Protein AF-A0A935H210-F1 (afdb_monomer_lite)

Structure (mmCIF, N/CA/C/O backbone):
data_AF-A0A935H210-F1
#
_entry.id   AF-A0A935H210-F1
#
loop_
_atom_site.group_PDB
_atom_site.id
_atom_site.type_symbol
_atom_site.label_atom_id
_atom_site.label_alt_id
_atom_site.label_comp_id
_atom_site.label_asym_id
_atom_site.label_entity_id
_atom_site.label_seq_id
_atom_site.pdbx_PDB_ins_code
_atom_site.Cartn_x
_atom_site.Cartn_y
_atom_site.Cartn_z
_atom_site.occupancy
_atom_site.B_iso_or_equiv
_atom_site.auth_seq_id
_atom_site.auth_comp_id
_atom_site.auth_asym_id
_atom_site.auth_atom_id
_atom_site.pdbx_PDB_model_num
ATOM 1 N N . MET A 1 1 ? 8.108 -4.748 5.385 1.00 76.81 1 MET A N 1
ATOM 2 C CA . MET A 1 1 ? 8.713 -5.081 4.071 1.00 76.81 1 MET A CA 1
ATOM 3 C C . MET A 1 1 ? 9.513 -3.895 3.564 1.00 76.81 1 MET A C 1
ATOM 5 O O . MET A 1 1 ? 9.082 -2.763 3.762 1.00 76.81 1 MET A O 1
ATOM 9 N N . SER A 1 2 ? 10.672 -4.141 2.945 1.00 83.69 2 SER A N 1
ATOM 10 C CA . SER A 1 2 ? 11.495 -3.061 2.384 1.00 83.69 2 SER A CA 1
ATOM 11 C C . SER A 1 2 ? 10.770 -2.386 1.219 1.00 83.69 2 SER A C 1
ATOM 13 O O . SER A 1 2 ? 10.184 -3.071 0.381 1.00 83.69 2 SER A O 1
ATOM 15 N N . TRP A 1 3 ? 10.781 -1.054 1.181 1.00 86.44 3 TRP A N 1
ATOM 16 C CA . TRP A 1 3 ? 10.140 -0.295 0.110 1.00 86.44 3 TRP A CA 1
ATOM 17 C C . TRP A 1 3 ? 10.971 -0.356 -1.184 1.00 86.44 3 TRP A C 1
ATOM 19 O O . TRP A 1 3 ? 12.141 0.038 -1.159 1.00 86.44 3 TRP A O 1
ATOM 29 N N . PRO A 1 4 ? 10.409 -0.823 -2.313 1.00 88.69 4 PRO A N 1
ATOM 30 C CA . PRO A 1 4 ? 11.151 -0.915 -3.567 1.00 88.69 4 PRO A CA 1
ATOM 31 C C . PRO A 1 4 ? 11.391 0.470 -4.191 1.00 88.69 4 PRO A C 1
ATOM 33 O O . PRO A 1 4 ? 10.578 1.383 -4.059 1.00 88.69 4 PRO A O 1
ATOM 36 N N . ALA A 1 5 ? 12.507 0.637 -4.905 1.00 86.75 5 ALA A N 1
ATOM 37 C CA . ALA A 1 5 ? 12.861 1.912 -5.541 1.00 86.75 5 ALA A CA 1
ATOM 38 C C . ALA A 1 5 ? 12.063 2.189 -6.830 1.00 86.75 5 ALA A C 1
ATOM 40 O O . ALA A 1 5 ? 11.734 3.337 -7.118 1.00 86.75 5 ALA A O 1
ATOM 41 N N . ALA A 1 6 ? 11.736 1.144 -7.595 1.00 89.38 6 ALA A N 1
ATOM 42 C CA . ALA A 1 6 ? 11.032 1.268 -8.867 1.00 89.38 6 ALA A CA 1
ATOM 43 C C . ALA A 1 6 ? 9.516 1.402 -8.663 1.00 89.38 6 ALA A C 1
ATOM 45 O O . ALA A 1 6 ? 8.908 0.579 -7.978 1.00 89.38 6 ALA A O 1
ATOM 46 N N . LEU A 1 7 ? 8.893 2.392 -9.310 1.00 88.62 7 LEU A N 1
ATOM 47 C CA . LEU A 1 7 ? 7.453 2.656 -9.194 1.00 88.62 7 LEU A CA 1
ATOM 48 C C . LEU A 1 7 ? 6.567 1.434 -9.519 1.00 88.62 7 LEU A C 1
ATOM 50 O O . LEU A 1 7 ? 5.671 1.152 -8.725 1.00 88.62 7 LEU A O 1
ATOM 54 N N . PRO A 1 8 ? 6.802 0.655 -10.597 1.00 91.25 8 PRO A N 1
ATOM 55 C CA . PRO A 1 8 ? 5.975 -0.523 -10.874 1.00 91.25 8 PRO A CA 1
ATOM 56 C C . PRO A 1 8 ? 6.006 -1.551 -9.739 1.00 91.25 8 PRO A C 1
ATOM 58 O O . PRO A 1 8 ? 4.983 -2.144 -9.406 1.00 91.25 8 PRO A O 1
ATOM 61 N N . GLU A 1 9 ? 7.163 -1.727 -9.101 1.00 91.81 9 GLU A N 1
ATOM 62 C CA . GLU A 1 9 ? 7.306 -2.618 -7.950 1.00 91.81 9 GLU A CA 1
ATOM 63 C C . GLU A 1 9 ? 6.619 -2.046 -6.705 1.00 91.81 9 GLU A C 1
ATOM 65 O O . GLU A 1 9 ? 5.992 -2.802 -5.969 1.00 91.81 9 GLU A O 1
ATOM 70 N N . GLN A 1 10 ? 6.648 -0.722 -6.499 1.00 91.69 10 GLN A N 1
ATOM 71 C CA . GLN A 1 10 ? 5.893 -0.058 -5.425 1.00 91.69 10 GLN A CA 1
ATOM 72 C C . GLN A 1 10 ? 4.385 -0.296 -5.567 1.00 91.69 10 GLN A C 1
ATOM 74 O O . GLN A 1 10 ? 3.713 -0.639 -4.596 1.00 91.69 10 GLN A O 1
ATOM 79 N N . VAL A 1 11 ? 3.852 -0.182 -6.786 1.00 92.44 11 VAL A N 1
ATOM 80 C CA . VAL A 1 11 ? 2.438 -0.466 -7.063 1.00 92.44 11 VAL A CA 1
ATOM 81 C C . VAL A 1 11 ? 2.111 -1.930 -6.766 1.00 92.44 11 VAL A C 1
ATOM 83 O O . VAL A 1 11 ? 1.1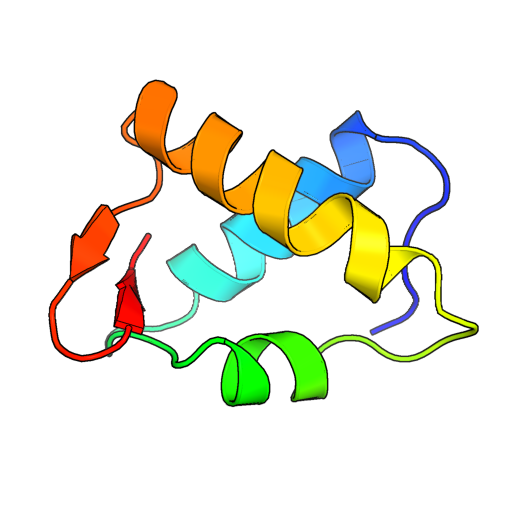30 -2.203 -6.079 1.00 92.44 11 VAL A O 1
ATOM 86 N N . LYS A 1 12 ? 2.949 -2.874 -7.221 1.00 92.31 12 LYS A N 1
ATOM 87 C CA . LYS A 1 12 ? 2.748 -4.312 -6.973 1.00 92.31 12 LYS A CA 1
ATOM 88 C C . LYS A 1 12 ? 2.716 -4.647 -5.485 1.00 92.31 12 LYS A C 1
ATOM 90 O O . LYS A 1 12 ? 1.859 -5.416 -5.060 1.00 92.31 12 LYS A O 1
ATOM 95 N N . VAL A 1 13 ? 3.628 -4.091 -4.685 1.00 92.75 13 VAL A N 1
ATOM 96 C CA . VAL A 1 13 ? 3.661 -4.391 -3.245 1.00 92.75 13 VAL A CA 1
ATOM 97 C C . VAL A 1 13 ? 2.468 -3.791 -2.500 1.00 92.75 13 VAL A C 1
ATOM 99 O O . VAL A 1 13 ? 1.947 -4.450 -1.605 1.00 92.75 13 VAL A O 1
ATOM 102 N N . VAL A 1 14 ? 1.984 -2.601 -2.880 1.00 92.94 14 VAL A N 1
ATOM 103 C CA . VAL A 1 14 ? 0.768 -2.008 -2.291 1.00 92.94 14 VAL A CA 1
ATOM 104 C C . VAL A 1 14 ? -0.477 -2.799 -2.692 1.00 92.94 14 VAL A C 1
ATOM 106 O O . VAL A 1 14 ? -1.255 -3.167 -1.816 1.00 92.94 14 VAL A O 1
ATOM 109 N N . ALA A 1 15 ? -0.631 -3.134 -3.977 1.00 93.12 15 ALA A N 1
ATOM 110 C CA . ALA A 1 15 ? -1.734 -3.970 -4.456 1.00 93.12 15 ALA A CA 1
ATOM 111 C C . ALA A 1 15 ? -1.770 -5.310 -3.712 1.00 93.12 15 ALA A C 1
ATOM 113 O O . ALA A 1 15 ? -2.798 -5.687 -3.161 1.00 93.12 15 ALA A O 1
ATOM 114 N N . ARG A 1 16 ? -0.612 -5.962 -3.558 1.00 92.38 16 ARG A N 1
ATOM 115 C CA . ARG A 1 16 ? -0.499 -7.212 -2.805 1.00 92.38 16 ARG A CA 1
ATOM 116 C C . ARG A 1 16 ? -0.917 -7.063 -1.340 1.00 92.38 16 ARG A C 1
ATOM 118 O O . ARG A 1 16 ? -1.520 -7.984 -0.798 1.00 92.38 16 ARG A O 1
ATOM 125 N N . VAL A 1 17 ? -0.612 -5.948 -0.672 1.00 92.50 17 VAL A N 1
ATOM 126 C CA . VAL A 1 17 ? -1.068 -5.709 0.714 1.00 92.50 17 VAL A CA 1
ATOM 127 C C . VAL A 1 17 ? -2.596 -5.640 0.787 1.00 92.50 17 VAL A C 1
ATOM 129 O O . VAL A 1 17 ? -3.185 -6.237 1.691 1.00 92.50 17 VAL A O 1
ATOM 132 N N . LEU A 1 18 ? -3.225 -4.954 -0.168 1.00 92.44 18 LEU A N 1
ATOM 133 C CA . LEU A 1 18 ? -4.679 -4.820 -0.239 1.00 92.44 18 LEU A CA 1
ATOM 134 C C . LEU A 1 18 ? -5.359 -6.155 -0.584 1.00 92.44 18 LEU A C 1
ATOM 136 O O . LEU A 1 18 ? -6.292 -6.551 0.104 1.00 92.44 18 LEU A O 1
ATOM 140 N N . GLU A 1 19 ? -4.841 -6.892 -1.568 1.00 91.12 19 GLU A N 1
ATOM 141 C CA . GLU A 1 19 ? -5.358 -8.202 -1.999 1.00 91.12 19 GLU A CA 1
ATOM 142 C C . GLU A 1 19 ? -5.264 -9.279 -0.908 1.00 91.12 19 GLU A C 1
ATOM 144 O O . GLU A 1 19 ? -6.123 -10.151 -0.813 1.00 91.12 19 GLU A O 1
ATOM 149 N N . ASN A 1 20 ? -4.227 -9.234 -0.062 1.00 89.75 20 ASN A N 1
ATOM 150 C CA . ASN A 1 20 ? -4.056 -10.198 1.032 1.00 89.75 20 ASN A CA 1
ATOM 151 C C . ASN A 1 20 ? -4.917 -9.881 2.265 1.00 89.75 20 ASN A C 1
ATOM 153 O O . ASN A 1 20 ? -4.812 -10.582 3.273 1.00 89.75 20 ASN A O 1
ATOM 157 N N . THR A 1 21 ? -5.750 -8.836 2.219 1.00 85.88 21 THR A N 1
ATOM 158 C CA . THR A 1 21 ? -6.571 -8.431 3.359 1.00 85.88 21 THR A CA 1
ATOM 159 C C . THR A 1 21 ? -8.057 -8.488 3.021 1.00 85.88 21 THR A C 1
ATOM 161 O O . THR A 1 21 ? -8.530 -7.868 2.077 1.00 85.88 21 THR A O 1
ATOM 164 N N . VAL A 1 22 ? -8.812 -9.225 3.839 1.00 83.25 22 VAL A N 1
ATOM 165 C CA . VAL A 1 22 ? -10.269 -9.382 3.680 1.00 83.25 22 VAL A CA 1
ATOM 166 C C . VAL A 1 22 ? -11.035 -8.155 4.193 1.00 83.25 22 VAL A C 1
ATOM 168 O O . VAL A 1 22 ? -12.119 -7.846 3.701 1.00 83.25 22 VAL A O 1
ATOM 171 N N . VAL A 1 23 ? -10.468 -7.448 5.173 1.00 88.75 23 VAL A N 1
ATOM 172 C CA . VAL A 1 23 ? -11.036 -6.233 5.773 1.00 88.75 23 VAL A CA 1
ATOM 173 C C . VAL A 1 23 ? -10.384 -4.969 5.201 1.00 88.75 23 VAL A C 1
ATOM 175 O O . VAL A 1 23 ? -9.189 -4.998 4.898 1.00 88.75 23 VAL A O 1
ATOM 178 N N . PRO A 1 24 ? -11.119 -3.847 5.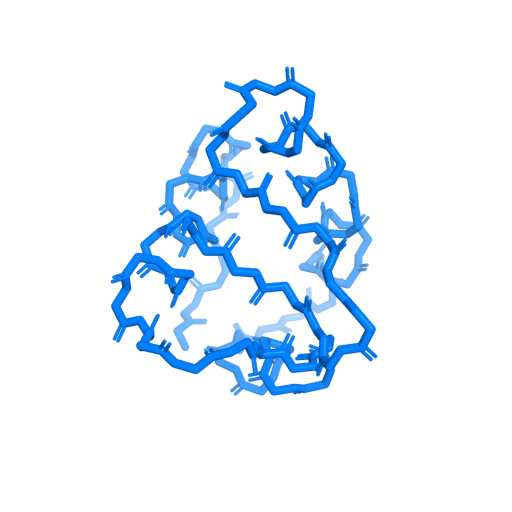084 1.00 90.81 24 PRO A N 1
ATOM 179 C CA . PRO A 1 24 ? -10.525 -2.568 4.707 1.00 90.81 24 PRO A CA 1
ATOM 180 C C . PRO A 1 24 ? -9.406 -2.168 5.675 1.00 90.81 24 PRO A C 1
ATOM 182 O O . PRO A 1 24 ? -9.574 -2.234 6.894 1.00 90.81 24 PRO A O 1
ATOM 185 N N . LEU A 1 25 ? 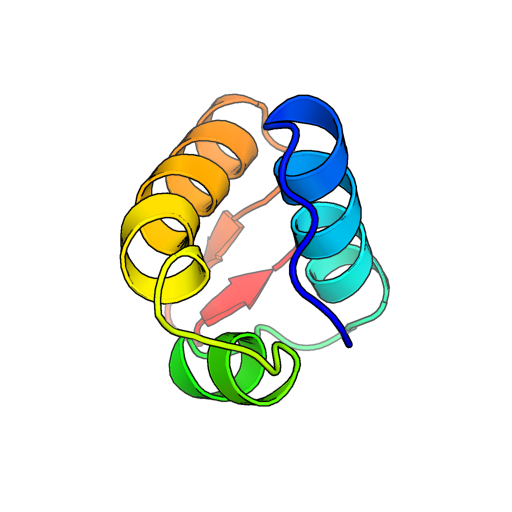-8.264 -1.747 5.135 1.00 93.31 25 LEU A N 1
ATOM 186 C CA . LEU A 1 25 ? -7.108 -1.303 5.910 1.00 93.31 25 LEU A CA 1
ATOM 187 C C . LEU A 1 25 ? -7.091 0.215 6.032 1.00 93.31 25 LEU A C 1
ATOM 189 O O . LEU A 1 25 ? -7.162 0.929 5.028 1.00 93.31 25 LEU A O 1
ATOM 193 N N . ARG A 1 26 ? -6.910 0.743 7.244 1.00 92.50 26 ARG A N 1
ATOM 194 C CA . ARG A 1 26 ? -6.646 2.178 7.389 1.00 92.50 26 ARG A CA 1
ATOM 195 C C . ARG A 1 26 ? -5.278 2.503 6.811 1.00 92.50 26 ARG A C 1
ATOM 197 O O . ARG A 1 26 ? -4.398 1.647 6.756 1.00 92.50 26 ARG A O 1
ATOM 204 N N . ILE A 1 27 ? -5.076 3.770 6.451 1.00 88.69 27 ILE A N 1
ATOM 205 C CA . ILE A 1 27 ? -3.778 4.243 5.953 1.00 88.69 27 ILE A CA 1
ATOM 206 C C . ILE A 1 27 ? -2.668 3.818 6.920 1.00 88.69 27 ILE A C 1
ATOM 208 O O . ILE A 1 27 ? -1.761 3.115 6.499 1.00 88.69 27 ILE A O 1
ATOM 212 N N . SER A 1 28 ? -2.801 4.092 8.219 1.00 88.38 28 SER A N 1
ATOM 213 C CA . SER A 1 28 ? -1.798 3.716 9.227 1.00 88.38 28 SER A CA 1
ATOM 214 C C . SER A 1 28 ? -1.502 2.210 9.304 1.00 88.38 28 SER A C 1
ATOM 216 O O . SER A 1 28 ? -0.364 1.831 9.580 1.00 88.38 28 SER A O 1
ATOM 218 N N . ASP A 1 29 ? -2.480 1.343 9.017 1.00 91.31 29 ASP A N 1
ATOM 219 C CA . ASP A 1 29 ? -2.269 -0.111 8.988 1.00 91.31 29 ASP A CA 1
ATOM 220 C C . ASP A 1 29 ? -1.428 -0.526 7.777 1.00 91.31 29 ASP A C 1
ATOM 222 O O . ASP A 1 29 ? -0.582 -1.416 7.877 1.00 91.31 29 ASP A O 1
ATOM 226 N N . ILE A 1 30 ? -1.639 0.141 6.638 1.00 90.50 30 ILE A N 1
ATOM 227 C CA . ILE A 1 30 ? -0.855 -0.032 5.412 1.00 90.50 30 ILE A CA 1
ATOM 228 C C . ILE A 1 30 ? 0.567 0.497 5.627 1.00 90.50 30 ILE A C 1
ATOM 230 O O . ILE A 1 30 ? 1.538 -0.191 5.311 1.00 90.50 30 ILE A O 1
ATOM 234 N N . GLU A 1 31 ? 0.697 1.683 6.225 1.00 88.75 31 GLU A N 1
ATOM 235 C CA . GLU A 1 31 ? 1.979 2.297 6.580 1.00 88.75 31 GLU A CA 1
ATOM 236 C C . GLU A 1 31 ? 2.823 1.368 7.464 1.00 88.75 31 GLU A C 1
ATOM 238 O O . GLU A 1 31 ? 4.010 1.183 7.202 1.00 88.75 31 GLU A O 1
ATOM 243 N N . ALA A 1 32 ? 2.205 0.708 8.450 1.00 89.81 32 ALA A N 1
ATOM 244 C CA . ALA A 1 32 ? 2.877 -0.231 9.347 1.00 89.81 32 ALA A CA 1
ATOM 245 C C . ALA A 1 32 ? 3.457 -1.470 8.635 1.00 89.81 32 ALA A C 1
ATOM 247 O O . ALA A 1 32 ? 4.349 -2.131 9.172 1.00 89.81 32 ALA A O 1
ATOM 248 N N . ARG A 1 33 ? 2.994 -1.806 7.420 1.00 89.12 33 ARG A N 1
ATOM 249 C CA . ARG A 1 33 ? 3.558 -2.917 6.629 1.00 89.12 33 ARG A CA 1
ATOM 250 C C . ARG A 1 33 ? 4.856 -2.530 5.932 1.00 89.12 33 ARG A C 1
ATOM 252 O O . ARG A 1 33 ? 5.674 -3.411 5.635 1.00 89.12 33 ARG A O 1
ATOM 259 N N . PHE A 1 34 ? 5.083 -1.242 5.691 1.00 88.56 34 PHE A N 1
ATOM 260 C CA . PHE A 1 34 ? 6.262 -0.744 4.996 1.00 88.56 34 PHE A CA 1
ATOM 261 C C . PHE A 1 34 ? 7.338 -0.282 5.980 1.00 88.56 34 PHE A C 1
ATOM 263 O O . PHE A 1 34 ? 7.099 0.432 6.945 1.00 88.56 34 PHE A O 1
ATOM 270 N N . THR A 1 35 ? 8.571 -0.703 5.722 1.00 80.25 35 THR A N 1
ATOM 271 C CA . THR A 1 35 ? 9.745 -0.379 6.537 1.00 80.25 35 THR A CA 1
ATOM 272 C C . THR A 1 35 ? 10.800 0.260 5.642 1.00 80.25 35 THR A C 1
ATOM 274 O O . THR A 1 35 ? 11.003 -0.190 4.515 1.00 80.25 35 THR A O 1
ATOM 277 N N . GLY A 1 36 ? 11.495 1.288 6.130 1.00 74.19 36 GLY A N 1
ATOM 278 C CA . GLY A 1 36 ? 12.542 1.986 5.376 1.00 74.19 36 GLY A CA 1
ATOM 279 C C . GLY A 1 36 ? 12.380 3.506 5.384 1.00 74.19 36 GLY A C 1
ATOM 280 O O . GLY A 1 36 ? 11.371 4.042 5.850 1.00 74.19 36 GLY A O 1
ATOM 281 N N . LYS A 1 37 ? 13.400 4.215 4.883 1.00 63.12 37 LYS A N 1
ATOM 282 C CA 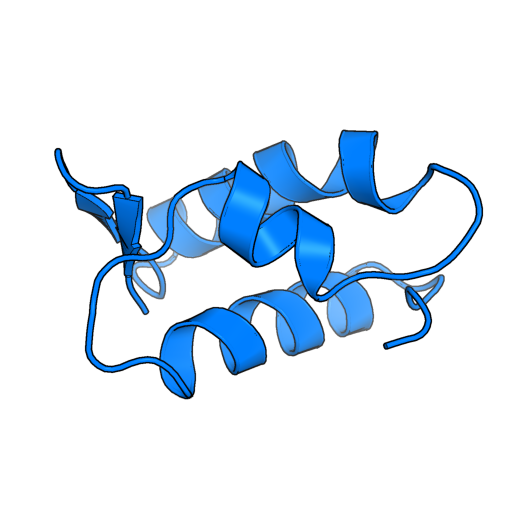. LYS A 1 37 ? 13.470 5.683 4.919 1.00 63.12 37 LYS A CA 1
ATOM 283 C C . LYS A 1 37 ? 12.432 6.320 3.988 1.00 63.12 37 LYS A C 1
ATOM 285 O O . LYS A 1 37 ? 12.706 6.497 2.810 1.00 63.12 37 LYS A O 1
ATOM 290 N N . GLY A 1 38 ? 11.267 6.675 4.535 1.00 70.38 38 GLY A N 1
ATOM 291 C CA . GLY A 1 38 ? 10.379 7.794 4.161 1.00 70.38 38 GLY A CA 1
ATOM 292 C C . GLY A 1 38 ? 9.794 7.903 2.742 1.00 70.38 38 GLY A C 1
ATOM 293 O O . GLY A 1 38 ? 8.790 8.591 2.584 1.00 70.38 38 GLY A O 1
ATOM 294 N N . GLY A 1 39 ? 10.358 7.257 1.718 1.00 81.56 39 GLY A N 1
ATOM 295 C CA . GLY A 1 39 ? 9.904 7.373 0.326 1.00 81.56 39 GLY A CA 1
ATOM 296 C C . GLY A 1 39 ? 8.486 6.846 0.127 1.00 81.56 39 GLY A C 1
ATOM 297 O O . GLY A 1 39 ? 7.689 7.448 -0.587 1.00 81.56 39 GLY A O 1
ATOM 298 N N . TRP A 1 40 ? 8.135 5.793 0.863 1.00 86.44 40 TRP A N 1
ATOM 299 C CA . TRP A 1 40 ? 6.801 5.210 0.841 1.00 86.44 40 TRP A CA 1
ATOM 300 C C 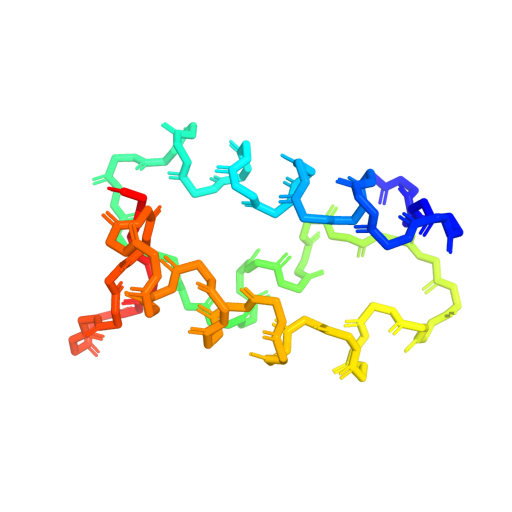. TRP A 1 40 ? 5.713 6.182 1.304 1.00 86.44 40 TRP A C 1
ATOM 302 O O . TRP A 1 40 ? 4.638 6.169 0.726 1.00 86.44 40 TRP A O 1
ATOM 312 N N . LYS A 1 41 ? 5.984 7.088 2.256 1.00 87.19 41 LYS A N 1
ATOM 313 C CA . LYS A 1 41 ? 4.977 8.053 2.742 1.00 87.19 41 LYS A CA 1
ATOM 314 C C . LYS A 1 41 ? 4.487 8.998 1.647 1.00 87.19 41 LYS A C 1
ATOM 316 O O . LYS A 1 41 ? 3.322 9.367 1.634 1.00 87.19 41 LYS A O 1
ATOM 321 N N . LYS A 1 42 ? 5.381 9.394 0.735 1.00 87.69 42 LYS A N 1
ATOM 322 C CA . LYS A 1 42 ? 5.045 10.292 -0.380 1.00 87.69 42 LYS A CA 1
ATOM 323 C C . LYS A 1 42 ? 4.398 9.543 -1.540 1.00 87.69 42 LYS A C 1
ATOM 325 O O . LYS A 1 42 ? 3.468 10.054 -2.149 1.00 87.69 42 LYS A O 1
ATOM 330 N N . SER A 1 43 ? 4.890 8.343 -1.838 1.00 89.75 43 SER A N 1
ATOM 331 C CA . SER A 1 43 ? 4.387 7.542 -2.955 1.00 89.75 43 SER A CA 1
ATOM 332 C C . SER A 1 43 ? 3.067 6.836 -2.646 1.00 89.75 43 SER A C 1
ATOM 334 O O . SER A 1 43 ? 2.277 6.618 -3.557 1.00 89.75 43 SER A O 1
ATOM 336 N N . LEU A 1 44 ? 2.814 6.466 -1.386 1.00 92.00 44 LEU A N 1
ATOM 337 C CA . LEU A 1 44 ? 1.661 5.652 -1.004 1.00 92.00 44 LEU A CA 1
ATOM 338 C C . LEU A 1 44 ? 0.315 6.303 -1.370 1.00 92.00 44 LEU A C 1
ATOM 340 O O . LEU A 1 44 ? -0.475 5.608 -2.006 1.00 92.00 44 LEU A O 1
ATOM 344 N N . PRO A 1 45 ? 0.051 7.595 -1.074 1.00 92.12 45 PRO A N 1
ATOM 345 C CA . PRO A 1 45 ? -1.196 8.238 -1.494 1.00 92.12 45 PRO A CA 1
ATOM 346 C C . PRO A 1 45 ? -1.404 8.178 -3.013 1.00 92.12 45 PRO A C 1
ATOM 348 O O . PRO A 1 45 ? -2.446 7.721 -3.469 1.00 92.12 45 PRO A O 1
ATOM 351 N N . VAL A 1 46 ? -0.372 8.516 -3.795 1.00 93.06 46 VAL A N 1
ATOM 352 C CA . VAL A 1 46 ? -0.419 8.501 -5.269 1.00 93.06 46 VAL A CA 1
ATOM 353 C C . VAL A 1 46 ? -0.683 7.093 -5.814 1.00 93.06 46 VAL A C 1
ATOM 355 O O . VAL A 1 46 ? -1.441 6.912 -6.767 1.00 93.06 46 VAL A O 1
ATOM 358 N N . ILE A 1 47 ? -0.074 6.068 -5.213 1.00 94.31 47 ILE A N 1
ATOM 359 C CA . ILE A 1 47 ? -0.284 4.671 -5.610 1.00 94.31 47 ILE A CA 1
ATOM 360 C C . ILE A 1 47 ? -1.709 4.221 -5.286 1.00 94.31 47 ILE A C 1
ATOM 362 O O . ILE A 1 47 ? -2.325 3.558 -6.116 1.00 94.31 47 ILE A O 1
ATOM 366 N N . LEU A 1 48 ? -2.240 4.574 -4.115 1.00 94.44 48 LEU A N 1
ATOM 367 C CA . LEU A 1 48 ? -3.606 4.227 -3.719 1.00 94.44 48 LEU A CA 1
ATOM 368 C C . LEU A 1 48 ? -4.637 4.886 -4.645 1.00 94.44 48 LEU A C 1
ATOM 370 O O . LEU A 1 48 ? -5.531 4.204 -5.138 1.00 94.44 48 LEU A O 1
ATOM 374 N N . GLU A 1 49 ? -4.455 6.167 -4.971 1.00 93.69 49 GLU A N 1
ATOM 375 C CA . GLU A 1 49 ? -5.269 6.878 -5.966 1.00 93.69 49 GLU A CA 1
ATOM 376 C C . GLU A 1 49 ? -5.187 6.218 -7.349 1.00 93.69 49 GLU A C 1
ATOM 378 O O . GLU A 1 49 ? -6.207 6.006 -8.003 1.00 93.69 49 GLU A O 1
ATOM 383 N N . THR A 1 50 ? -3.985 5.823 -7.780 1.00 94.06 50 THR A N 1
ATOM 384 C CA . THR A 1 50 ? -3.787 5.124 -9.058 1.00 94.06 50 THR A CA 1
ATOM 385 C C . THR A 1 50 ? -4.503 3.774 -9.064 1.00 94.06 50 THR A C 1
ATOM 387 O O . THR A 1 50 ? -5.211 3.449 -10.014 1.00 94.06 50 THR A O 1
ATOM 390 N N . LEU A 1 51 ? -4.361 2.978 -8.002 1.00 94.62 51 LEU A N 1
ATOM 391 C CA . LEU A 1 51 ? -5.047 1.692 -7.877 1.00 94.62 51 LEU A CA 1
ATOM 392 C C . LEU A 1 51 ? -6.569 1.870 -7.841 1.00 94.62 51 LEU A C 1
ATOM 394 O O . LEU A 1 51 ? -7.277 1.067 -8.448 1.00 94.62 51 LEU A O 1
ATOM 398 N N . GLN A 1 52 ? -7.064 2.938 -7.212 1.00 95.12 52 GLN A N 1
ATOM 399 C CA . GLN A 1 52 ? -8.480 3.296 -7.227 1.00 95.12 52 GLN A CA 1
ATOM 400 C C . GLN A 1 52 ? -8.982 3.619 -8.629 1.00 95.12 52 GLN A C 1
ATOM 402 O O . GLN A 1 52 ? -10.000 3.080 -9.057 1.00 95.12 52 GLN A O 1
ATOM 407 N N . ALA A 1 53 ? -8.258 4.471 -9.357 1.00 94.50 53 ALA A N 1
ATOM 408 C CA . ALA A 1 53 ? -8.599 4.847 -10.724 1.00 94.50 53 ALA A CA 1
ATOM 409 C C . ALA A 1 53 ? -8.608 3.632 -11.667 1.00 94.50 53 ALA A C 1
ATOM 411 O O . ALA A 1 53 ? -9.426 3.557 -12.579 1.00 94.50 53 ALA A O 1
ATOM 412 N N . LEU A 1 54 ? -7.733 2.653 -11.414 1.00 92.69 54 LEU A N 1
ATOM 413 C CA . LEU A 1 54 ? -7.678 1.383 -12.142 1.00 92.69 54 LEU A CA 1
ATOM 414 C C . LEU A 1 54 ? -8.731 0.357 -11.683 1.00 92.69 54 LEU A C 1
ATOM 416 O O . LEU A 1 54 ? -8.797 -0.729 -12.257 1.00 92.69 54 LEU A O 1
ATOM 420 N N . GLY A 1 55 ? -9.518 0.649 -10.642 1.00 91.75 55 GLY A N 1
ATOM 421 C CA . GLY A 1 55 ? -10.504 -0.274 -10.071 1.00 91.75 55 GLY A CA 1
ATOM 422 C C . GLY A 1 55 ? -9.904 -1.468 -9.317 1.00 91.75 55 GLY A C 1
ATOM 423 O O . GLY A 1 55 ? -10.622 -2.426 -9.046 1.00 91.75 55 GLY A O 1
ATOM 424 N N . ARG A 1 56 ? -8.605 -1.414 -8.989 1.00 91.25 56 ARG A N 1
ATOM 425 C CA . ARG A 1 56 ? -7.852 -2.427 -8.217 1.00 91.25 56 ARG A CA 1
ATOM 426 C C . ARG A 1 56 ? -7.770 -2.124 -6.723 1.00 91.25 56 ARG A C 1
ATOM 428 O O . ARG A 1 56 ? -7.143 -2.861 -5.973 1.00 91.25 56 ARG A O 1
ATOM 435 N N . ALA A 1 57 ? -8.294 -0.976 -6.322 1.00 94.06 57 ALA A N 1
ATOM 436 C CA . ALA A 1 57 ? -8.505 -0.634 -4.935 1.00 94.06 57 ALA A CA 1
ATOM 437 C C . ALA A 1 57 ? -9.777 0.206 -4.814 1.00 94.06 57 ALA A C 1
ATOM 439 O O . ALA A 1 57 ? -10.226 0.836 -5.773 1.00 94.06 57 ALA A O 1
ATOM 440 N N . ARG A 1 58 ? -10.362 0.240 -3.625 1.00 91.56 58 ARG A N 1
ATOM 441 C CA . ARG A 1 58 ? -11.504 1.084 -3.287 1.00 91.56 58 ARG A CA 1
ATOM 442 C C . ARG A 1 58 ? -11.232 1.762 -1.957 1.00 91.56 58 ARG A C 1
ATOM 444 O O . ARG A 1 58 ? -10.822 1.107 -1.001 1.00 91.56 58 ARG A O 1
ATOM 451 N N . CYS A 1 59 ? -11.469 3.067 -1.911 1.00 92.06 59 CYS A N 1
ATOM 452 C CA . CYS A 1 59 ? -11.505 3.817 -0.667 1.00 92.06 59 CYS A CA 1
ATOM 453 C C . CYS A 1 59 ? -12.917 3.691 -0.080 1.00 92.06 59 CYS A C 1
ATOM 455 O O . CYS A 1 59 ? -13.882 4.220 -0.633 1.00 92.06 59 CYS A O 1
ATOM 457 N N . GLU A 1 60 ? -13.048 2.929 1.000 1.00 90.56 60 GLU A N 1
ATOM 458 C CA . GLU A 1 60 ? -14.273 2.765 1.776 1.00 90.56 60 GLU A CA 1
ATOM 459 C C . GLU A 1 60 ? -14.206 3.615 3.055 1.00 90.56 60 GLU A C 1
ATOM 461 O O . GLU A 1 60 ? -13.137 4.035 3.496 1.00 90.56 60 GLU A O 1
ATOM 466 N N . VAL A 1 61 ? -15.350 3.810 3.719 1.00 87.31 61 VAL A N 1
ATOM 467 C CA . VAL A 1 61 ? -15.436 4.559 4.992 1.00 87.31 61 VAL A CA 1
ATOM 468 C C . VAL A 1 61 ? -14.493 3.988 6.064 1.00 87.31 61 VAL A C 1
ATOM 470 O O . VAL A 1 61 ? -13.982 4.721 6.906 1.00 87.31 61 VAL A O 1
ATOM 473 N N . GLN A 1 62 ? -14.245 2.675 6.026 1.00 88.06 62 GLN A N 1
ATOM 474 C CA . GLN A 1 62 ? -13.400 1.976 6.996 1.00 88.06 62 GLN A CA 1
ATOM 475 C C . GLN A 1 62 ? -11.916 1.916 6.595 1.00 88.06 62 GLN A C 1
ATOM 477 O O . GLN A 1 62 ? -11.086 1.564 7.432 1.00 88.06 62 GLN A O 1
ATOM 482 N N . GLY A 1 63 ? -11.568 2.269 5.352 1.00 92.56 63 GLY A N 1
ATOM 483 C CA . GLY A 1 63 ? -10.203 2.199 4.835 1.00 92.56 63 GLY A CA 1
ATOM 484 C C . GLY A 1 63 ? -10.123 1.764 3.372 1.00 92.56 63 GLY A C 1
ATOM 485 O O . GLY A 1 63 ? -11.099 1.800 2.633 1.00 92.56 63 GLY A O 1
ATOM 486 N N . TRP A 1 64 ? -8.940 1.333 2.954 1.00 93.81 64 TRP A N 1
ATOM 487 C CA . TRP A 1 64 ? -8.652 0.866 1.604 1.00 93.81 64 TRP A CA 1
ATOM 488 C C . TRP A 1 64 ? -8.846 -0.638 1.475 1.00 93.81 64 TRP A C 1
ATOM 490 O O . TRP A 1 64 ? -8.384 -1.410 2.317 1.00 93.81 64 TRP A O 1
ATOM 500 N N . ARG A 1 65 ? -9.476 -1.054 0.380 1.00 91.81 65 ARG A N 1
ATOM 501 C CA . ARG A 1 65 ? -9.726 -2.454 0.037 1.00 91.81 65 ARG A CA 1
ATOM 502 C C . ARG A 1 65 ? -9.227 -2.762 -1.374 1.00 91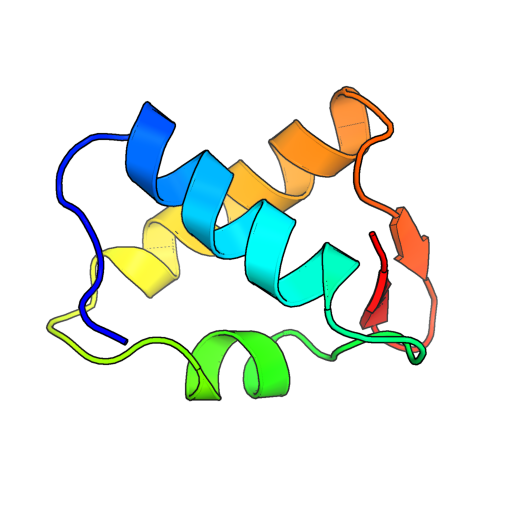.81 65 ARG A C 1
ATOM 504 O O . ARG A 1 65 ? -9.316 -1.879 -2.220 1.00 91.81 65 ARG A O 1
ATOM 511 N N . GLY A 1 66 ? -8.699 -3.968 -1.599 1.00 88.25 66 GLY A N 1
ATOM 512 C CA . GLY A 1 66 ? -8.320 -4.488 -2.925 1.00 88.25 66 GLY A CA 1
ATOM 513 C C . GLY A 1 66 ? -9.515 -4.959 -3.741 1.00 88.25 66 GLY A C 1
ATOM 514 O O . GLY A 1 66 ? -10.484 -5.458 -3.122 1.00 88.25 66 GLY A O 1
#

Secondary structure (DSSP, 8-state):
-BPPSSHHHHHHHHHHHHHT-SSPBPHHHHHTT-BSSSHHHHHHHHHHHHHHHTTS-EEETTEEE-

pLDDT: mean 89.25, std 5.69, range [63.12, 95.12]

Foldseek 3Di:
DEQDPDLVVNLVVLLVVQAVDPDADAPVRSVVVYDDPDPCVVVVVVSQVVCVVVVSWDQDPRHIHD

Radius of gyration: 10.77 Å; chains: 1; bounding box: 29×20×22 Å

Sequence (66 aa):
MSWPAALPEQVKVVARVLENTVVPLRISDIEARFTGKGGWKKSLPVILETLQALGRARCEVQGWRG